Protein AF-A0A1W6JXJ7-F1 (afdb_monomer_lite)

InterPro domains:
  IPR059322 Domain of unknown function DUF8278 [PF26923] (2-154)

Foldseek 3Di:
DADFDKDWDWPDDDLFLVRVVVCCVVLNTKTWIWGDDPNDTPDIDTDHRPPDDPVVVVVVVVDNDDDDDDARPVCPVVVVVVLLQFAPPFWDWDWAQDPVRGDIDIDTPTGGDDPVCSVVVSSDDPVVVVVVVVCVVVVVPPVVVVVVVVVVVVVD

Sequence (156 aa):
MPIEGIFRVSFVPYHSLKELDNAISKQGEDDILIEYKNGKQISFEKKRNIFMDSRSVEKIQDSIFSANLVPSIDLMLLVSILANNVKPFENEIIISRSENKDSFNFEIIKGKATEDDVISGNTLLLKEKASIYYDYKKKAIPKNEIIKGITWKISQ

Organism: NCBI:txid282676

Secondary structure (DSSP, 8-state):
----EEEEE-SS--SSHHHHHHHHHTTSS-EEEEEEETTEEEEEEEE--TTS-HHHHHHHHTS---------GGGHHHHHHHHHTB-TTS-EEEEEE-TTSS-EEEEEEE-BPPHHHHHTTTTS-HHHHHHHHHHHHTT-S-HHHHHHHHHHHH--

pLDDT: mean 78.45, std 10.61, range [44.91, 94.06]

Structure (mmCIF, N/CA/C/O backbone):
data_AF-A0A1W6JXJ7-F1
#
_entry.id   AF-A0A1W6JXJ7-F1
#
loop_
_atom_site.group_PDB
_atom_site.id
_atom_site.type_symbol
_atom_site.label_atom_id
_atom_site.label_alt_id
_atom_site.label_comp_id
_atom_site.label_asym_id
_atom_site.label_entity_id
_atom_site.label_seq_id
_atom_site.pdbx_PDB_ins_code
_atom_site.Cartn_x
_atom_site.Cartn_y
_atom_site.Cartn_z
_atom_site.occupancy
_atom_site.B_iso_or_equiv
_atom_site.auth_seq_id
_atom_site.auth_comp_id
_atom_site.auth_asym_id
_atom_site.auth_atom_id
_atom_site.pdbx_PDB_model_num
ATOM 1 N N . MET A 1 1 ? 7.314 -9.363 2.816 1.00 59.06 1 MET A N 1
ATOM 2 C CA . MET A 1 1 ? 7.584 -9.041 4.233 1.00 59.06 1 MET A CA 1
ATOM 3 C C . MET A 1 1 ? 6.269 -9.049 4.991 1.00 59.06 1 MET A C 1
ATOM 5 O O . MET A 1 1 ? 5.257 -8.744 4.364 1.00 59.06 1 MET A O 1
ATOM 9 N N . PRO A 1 2 ? 6.245 -9.467 6.266 1.00 68.19 2 PRO A N 1
ATOM 10 C CA . PRO A 1 2 ? 5.036 -9.374 7.072 1.00 68.19 2 PRO A CA 1
ATOM 11 C C . PRO A 1 2 ? 4.628 -7.908 7.257 1.00 68.19 2 PRO A C 1
ATOM 13 O O . PRO A 1 2 ? 5.484 -7.030 7.314 1.00 68.19 2 PRO A O 1
ATOM 16 N N . ILE A 1 3 ? 3.323 -7.658 7.326 1.00 70.56 3 ILE A N 1
ATOM 17 C CA . ILE A 1 3 ? 2.767 -6.328 7.578 1.00 70.56 3 ILE A CA 1
ATOM 18 C C . ILE A 1 3 ? 3.092 -5.914 9.023 1.00 70.56 3 ILE A C 1
ATOM 20 O O . ILE A 1 3 ? 2.952 -6.724 9.945 1.00 70.56 3 ILE A O 1
ATOM 24 N N . GLU A 1 4 ? 3.506 -4.659 9.210 1.00 83.38 4 GLU A N 1
ATOM 25 C CA . GLU A 1 4 ? 3.748 -4.051 10.521 1.00 83.38 4 GLU A CA 1
ATOM 26 C C . GLU A 1 4 ? 2.997 -2.724 10.652 1.00 83.38 4 GLU A C 1
ATOM 28 O O . GLU A 1 4 ? 2.848 -1.992 9.673 1.00 83.38 4 GLU A O 1
ATOM 33 N N . GLY A 1 5 ? 2.534 -2.417 11.863 1.00 85.75 5 GLY A N 1
ATOM 34 C CA . GLY A 1 5 ? 1.889 -1.145 12.188 1.00 85.75 5 GLY A CA 1
ATOM 35 C C . GLY A 1 5 ? 0.507 -1.290 12.817 1.00 85.75 5 GLY A C 1
ATOM 36 O O . GLY A 1 5 ? 0.086 -2.385 13.191 1.00 85.75 5 GLY A O 1
ATOM 37 N N . ILE A 1 6 ? -0.184 -0.156 12.941 1.00 87.44 6 ILE A N 1
ATOM 38 C CA . ILE A 1 6 ? -1.523 -0.051 13.526 1.00 87.44 6 ILE A CA 1
ATOM 39 C C . ILE A 1 6 ? -2.545 0.096 12.400 1.00 87.44 6 ILE A C 1
ATOM 41 O O . ILE A 1 6 ? -2.455 1.003 11.572 1.00 87.44 6 ILE A O 1
ATOM 45 N N . PHE A 1 7 ? -3.538 -0.784 12.402 1.00 84.06 7 PHE A N 1
ATOM 46 C CA . PHE A 1 7 ? -4.589 -0.872 11.400 1.00 84.06 7 PHE A CA 1
ATOM 47 C C . PHE A 1 7 ? -5.922 -0.560 12.047 1.00 84.06 7 PHE A C 1
ATOM 49 O O . PHE A 1 7 ? -6.279 -1.156 13.060 1.00 84.06 7 PHE A O 1
ATOM 56 N N . ARG A 1 8 ? -6.674 0.352 11.437 1.00 84.12 8 ARG A N 1
ATOM 57 C CA . ARG A 1 8 ? -8.055 0.609 11.827 1.00 84.12 8 ARG A CA 1
ATOM 58 C C . ARG A 1 8 ? -8.992 -0.212 10.953 1.00 84.12 8 ARG A C 1
ATOM 60 O O . ARG A 1 8 ? -8.870 -0.178 9.730 1.00 84.12 8 ARG A O 1
ATOM 67 N N . VAL A 1 9 ? -9.920 -0.928 11.576 1.00 81.06 9 VAL A N 1
ATOM 68 C CA . VAL A 1 9 ? -10.956 -1.692 10.869 1.00 81.06 9 VAL A CA 1
ATOM 69 C C . VAL A 1 9 ? -12.174 -0.799 10.640 1.00 81.06 9 VAL A C 1
ATOM 71 O O . VAL A 1 9 ? -12.591 -0.091 11.551 1.00 81.06 9 VAL A O 1
ATOM 74 N N . SER A 1 10 ? -12.754 -0.854 9.441 1.00 79.69 10 SER A N 1
ATOM 75 C CA . SER A 1 10 ? -14.071 -0.282 9.143 1.00 79.69 10 SER A CA 1
ATOM 76 C C . SER A 1 10 ? -14.981 -1.355 8.547 1.00 79.69 10 SER A C 1
ATOM 78 O O . SER A 1 10 ? -14.512 -2.233 7.818 1.00 79.69 10 SER A O 1
ATOM 80 N N . PHE A 1 11 ? -16.277 -1.306 8.862 1.00 76.81 11 PHE A N 1
ATOM 81 C CA . PHE A 1 11 ? -17.264 -2.248 8.319 1.00 76.81 11 PHE A CA 1
ATOM 82 C C . PHE A 1 11 ? -18.006 -1.671 7.112 1.00 76.81 11 PHE A C 1
ATOM 84 O O . PHE A 1 11 ? -18.571 -2.422 6.316 1.00 76.81 11 PHE A O 1
ATOM 91 N N . VAL A 1 12 ? -17.966 -0.347 6.952 1.00 78.38 12 VAL A N 1
ATOM 92 C CA . VAL A 1 12 ? -18.544 0.391 5.828 1.00 78.38 12 VAL A CA 1
ATOM 93 C C . VAL A 1 12 ? -17.418 1.068 5.026 1.00 78.38 12 VAL A C 1
ATOM 95 O O . VAL A 1 12 ? -16.387 1.449 5.597 1.00 78.38 12 VAL A O 1
ATOM 98 N N . PRO A 1 13 ? -17.554 1.199 3.692 1.00 76.50 13 PRO A N 1
ATOM 99 C CA . PRO A 1 13 ? -16.656 2.039 2.909 1.00 76.50 13 PRO A CA 1
ATOM 100 C C . PRO A 1 13 ? -16.914 3.527 3.191 1.00 76.50 13 PRO A C 1
ATOM 102 O O . PRO A 1 13 ? -18.053 3.980 3.125 1.00 76.50 13 PRO A O 1
ATOM 105 N N . TYR A 1 14 ? -15.845 4.289 3.423 1.00 78.31 14 TYR A N 1
ATOM 106 C CA . TYR A 1 14 ? -15.884 5.751 3.542 1.00 78.31 14 TYR A CA 1
ATOM 107 C C . TYR A 1 14 ? -15.046 6.404 2.451 1.00 78.31 14 TYR A C 1
ATOM 109 O O . TYR A 1 14 ? -14.029 5.856 2.020 1.00 78.31 14 TYR A O 1
ATOM 117 N N . HIS A 1 15 ? -15.449 7.598 2.029 1.00 74.06 15 HIS A N 1
ATOM 118 C CA . HIS A 1 15 ? -14.756 8.361 0.996 1.00 74.06 15 HIS A CA 1
ATOM 119 C C . HIS A 1 15 ? -13.516 9.084 1.528 1.00 74.06 15 HIS A C 1
ATOM 121 O O . HIS A 1 15 ? -12.604 9.382 0.754 1.00 74.06 15 HIS A O 1
ATOM 127 N N . SER A 1 16 ? -13.453 9.353 2.835 1.00 75.19 16 SER A N 1
ATOM 128 C CA . SER A 1 16 ? -12.277 9.944 3.474 1.00 75.19 16 SER A CA 1
ATOM 129 C C . SER A 1 16 ? -12.082 9.479 4.915 1.00 75.19 16 SER A C 1
ATOM 131 O O . SER A 1 16 ? -13.002 8.982 5.570 1.00 75.19 16 SER A O 1
ATOM 133 N N . LEU A 1 17 ? -10.871 9.683 5.442 1.00 79.06 17 LEU A N 1
ATOM 134 C CA . LEU A 1 17 ? -10.586 9.416 6.851 1.00 79.06 17 LEU A CA 1
ATOM 135 C C . LEU A 1 17 ? -11.392 10.339 7.762 1.00 79.06 17 LEU A C 1
ATOM 137 O O . LEU A 1 17 ? -11.825 9.916 8.830 1.00 79.06 17 LEU A O 1
ATOM 141 N N . LYS A 1 18 ? -11.621 11.589 7.344 1.00 81.56 18 LYS A N 1
ATOM 142 C CA . LYS A 1 18 ? -12.491 12.517 8.068 1.00 81.56 18 LYS A CA 1
ATOM 143 C C . LYS A 1 18 ? -13.927 12.002 8.169 1.00 81.56 18 LYS A C 1
ATOM 145 O O . LYS A 1 18 ? -14.566 12.190 9.202 1.00 81.56 18 LYS A O 1
ATOM 150 N N . GLU A 1 19 ? -14.445 11.378 7.116 1.00 84.00 19 GLU A N 1
ATOM 151 C CA . GLU A 1 19 ? -15.780 10.778 7.132 1.00 84.00 19 GLU A CA 1
ATOM 152 C C . GLU A 1 19 ? -15.852 9.602 8.115 1.00 84.00 19 GLU A C 1
ATOM 154 O O . GLU A 1 19 ? -16.746 9.582 8.961 1.00 84.00 19 GLU A O 1
ATOM 159 N N . LEU A 1 20 ? -14.858 8.707 8.089 1.00 85.25 20 LEU A N 1
ATOM 160 C CA . LEU A 1 20 ? -14.724 7.615 9.057 1.00 85.25 20 LEU A CA 1
ATOM 161 C C . LEU A 1 20 ? -14.617 8.134 10.503 1.00 85.25 20 LEU A C 1
ATOM 163 O O . LEU A 1 20 ? -15.349 7.682 11.380 1.00 85.25 20 LEU A O 1
ATOM 167 N N . ASP A 1 21 ? -13.751 9.120 10.763 1.00 85.69 21 ASP A N 1
ATOM 168 C CA . ASP A 1 21 ? -13.588 9.731 12.091 1.00 85.69 21 ASP A CA 1
ATOM 169 C C . ASP A 1 21 ? -14.913 10.364 12.582 1.00 85.69 21 ASP A C 1
ATOM 171 O O . ASP A 1 21 ? -15.279 10.266 13.759 1.00 85.69 21 ASP A O 1
ATOM 175 N N . ASN A 1 22 ? -15.678 10.985 11.677 1.00 87.81 22 ASN A N 1
ATOM 176 C CA . ASN A 1 22 ? -17.004 11.518 11.985 1.00 87.81 22 ASN A CA 1
ATOM 177 C C . ASN A 1 22 ? -18.019 10.405 12.292 1.00 87.81 22 ASN A C 1
ATOM 179 O O . ASN A 1 22 ? -18.811 10.563 13.218 1.00 87.81 22 ASN A O 1
ATOM 183 N N . ALA A 1 23 ? -18.006 9.295 11.552 1.00 86.31 23 ALA A N 1
ATOM 184 C CA . ALA A 1 23 ? -18.874 8.150 11.820 1.00 86.31 23 ALA A CA 1
ATOM 185 C C . ALA A 1 23 ? -18.572 7.527 13.190 1.00 86.31 23 ALA A C 1
ATOM 187 O O . ALA A 1 23 ? -19.491 7.319 13.980 1.00 86.31 23 ALA A O 1
ATOM 188 N N . ILE A 1 24 ? -17.293 7.344 13.525 1.00 86.50 24 ILE A N 1
ATOM 189 C CA . ILE A 1 24 ? -16.845 6.867 14.842 1.00 86.50 24 ILE A CA 1
ATOM 190 C C . ILE A 1 24 ? -17.337 7.802 15.957 1.00 86.50 24 ILE A C 1
ATOM 192 O O . ILE A 1 24 ? -17.990 7.367 16.905 1.00 86.50 24 ILE A O 1
ATOM 196 N N . SER A 1 25 ? -17.075 9.109 15.838 1.00 87.50 25 SER A N 1
ATOM 197 C CA . SER A 1 25 ? -17.466 10.086 16.871 1.00 87.50 25 SER A CA 1
ATOM 198 C C . SER A 1 25 ? -18.981 10.203 17.061 1.00 87.50 25 SER A C 1
ATOM 200 O O . SER A 1 25 ? -19.442 10.460 18.172 1.00 87.50 25 SER A O 1
ATOM 202 N N . LYS A 1 26 ? -19.762 9.977 15.999 1.00 88.06 26 LYS A N 1
ATOM 203 C CA . LYS A 1 26 ? -21.230 9.955 16.035 1.00 88.06 26 LYS A CA 1
ATOM 204 C C . LYS A 1 26 ? -21.814 8.607 16.450 1.00 88.06 26 LYS A C 1
ATOM 206 O O . LYS A 1 26 ? -23.032 8.469 16.409 1.00 88.06 26 LYS A O 1
ATOM 211 N N . GLN A 1 27 ? -20.985 7.633 16.836 1.00 83.00 27 GLN A N 1
ATOM 212 C CA . GLN A 1 27 ? -21.433 6.274 17.145 1.00 83.00 27 GLN A CA 1
ATOM 213 C C . GLN A 1 27 ? -22.218 5.664 15.969 1.00 83.00 27 GLN A C 1
ATOM 215 O O . GLN A 1 27 ? -23.306 5.121 16.137 1.00 83.00 27 GLN A O 1
ATOM 220 N N . GLY A 1 28 ? -21.693 5.805 14.754 1.00 81.94 28 GLY A N 1
ATOM 221 C CA . GLY A 1 28 ? -22.159 5.111 13.550 1.00 81.94 28 GLY A CA 1
ATOM 222 C C . GLY A 1 28 ? -21.277 3.922 13.153 1.00 81.94 28 GLY A C 1
ATOM 223 O O . GLY A 1 28 ? -21.719 3.084 12.379 1.00 81.94 28 GLY A O 1
ATOM 224 N N . GLU A 1 29 ? -20.063 3.831 13.701 1.00 82.88 29 GLU A N 1
ATOM 225 C CA . GLU A 1 29 ? -19.048 2.807 13.411 1.00 82.88 29 GLU A CA 1
ATOM 226 C C . GLU A 1 29 ? -18.262 2.495 14.700 1.00 82.88 29 GLU A C 1
ATOM 228 O O . GLU A 1 29 ? -18.113 3.373 15.557 1.00 82.88 29 GLU A O 1
ATOM 233 N N . ASP A 1 30 ? -17.761 1.267 14.842 1.00 82.81 30 ASP A N 1
ATOM 234 C CA . ASP A 1 30 ? -16.828 0.891 15.913 1.00 82.81 30 ASP A CA 1
ATOM 235 C C . ASP A 1 30 ? -15.405 1.411 15.615 1.00 82.81 30 ASP A C 1
ATOM 237 O O . ASP A 1 30 ? -14.929 1.327 14.485 1.00 82.81 30 ASP A O 1
ATOM 241 N N . ASP A 1 31 ? -14.681 1.887 16.636 1.00 86.00 31 ASP A N 1
ATOM 242 C CA . ASP A 1 31 ? -13.250 2.217 16.512 1.00 86.00 31 ASP A CA 1
ATOM 243 C C . ASP A 1 31 ? -12.415 1.042 17.020 1.00 86.00 31 ASP A C 1
ATOM 245 O O . ASP A 1 31 ? -12.229 0.847 18.227 1.00 86.00 31 ASP A O 1
ATOM 249 N N . ILE A 1 32 ? -11.970 0.215 16.075 1.00 85.69 32 ILE A N 1
ATOM 250 C CA . ILE A 1 32 ? -11.147 -0.968 16.326 1.00 85.69 32 ILE A CA 1
ATOM 251 C C . ILE A 1 32 ? -9.765 -0.720 15.739 1.00 85.69 32 ILE A C 1
ATOM 253 O O . ILE A 1 32 ? -9.632 -0.522 14.529 1.00 85.69 32 ILE A O 1
ATOM 257 N N . LEU A 1 33 ? -8.743 -0.779 16.589 1.00 87.94 33 LEU A N 1
ATOM 258 C CA . LEU A 1 33 ? -7.340 -0.667 16.209 1.00 87.94 33 LEU A CA 1
ATOM 259 C C . LEU A 1 33 ? -6.628 -1.988 16.494 1.00 87.94 33 LEU A C 1
ATOM 261 O O . LEU A 1 33 ? -6.711 -2.523 17.598 1.00 87.94 33 LEU A O 1
ATOM 265 N N . ILE A 1 34 ? -5.916 -2.505 15.500 1.00 87.19 34 ILE A N 1
ATOM 266 C CA . ILE A 1 34 ? -5.156 -3.750 15.595 1.00 87.19 34 ILE A CA 1
ATOM 267 C C . ILE A 1 34 ? -3.702 -3.453 15.271 1.00 87.19 34 ILE A C 1
ATOM 269 O O . ILE A 1 34 ? -3.402 -2.890 14.220 1.00 87.19 34 ILE A O 1
ATOM 273 N N . GLU A 1 35 ? -2.791 -3.844 16.150 1.00 88.94 35 GLU A N 1
ATOM 274 C CA . GLU A 1 35 ? -1.360 -3.657 15.936 1.00 88.94 35 GLU A CA 1
ATOM 275 C C . GLU A 1 35 ? -0.694 -4.977 15.556 1.00 88.94 35 GLU A C 1
ATOM 277 O O . GLU A 1 35 ? -0.839 -5.988 16.251 1.00 88.94 35 GLU A O 1
ATOM 282 N N . TYR A 1 36 ? 0.077 -4.949 14.471 1.00 87.31 36 TYR A N 1
ATOM 283 C CA . TYR A 1 36 ? 0.878 -6.072 14.002 1.00 87.31 36 TYR A CA 1
ATOM 284 C C . TYR A 1 36 ? 2.367 -5.768 14.108 1.00 87.31 36 TYR A C 1
ATOM 286 O O . TYR A 1 36 ? 2.834 -4.704 13.701 1.00 87.31 36 TYR A O 1
ATOM 294 N N . LYS A 1 37 ? 3.125 -6.755 14.590 1.00 86.12 37 LYS A N 1
ATOM 295 C CA . LYS A 1 37 ? 4.590 -6.745 14.603 1.00 86.12 37 LYS A CA 1
ATOM 296 C C . LYS A 1 37 ? 5.112 -8.108 14.179 1.00 86.12 37 LYS A C 1
ATOM 298 O O . LYS A 1 37 ? 4.664 -9.129 14.703 1.00 86.12 37 LYS A O 1
ATOM 303 N N . ASN A 1 38 ? 6.035 -8.148 13.219 1.00 82.25 38 ASN A N 1
ATOM 304 C CA . ASN A 1 38 ? 6.497 -9.381 12.578 1.00 82.25 38 ASN A CA 1
ATOM 305 C C . ASN A 1 38 ? 5.338 -10.282 12.094 1.00 82.25 38 ASN A C 1
ATOM 307 O O . ASN A 1 38 ? 5.412 -11.509 12.182 1.00 82.25 38 ASN A O 1
ATOM 311 N N . GLY A 1 39 ? 4.234 -9.678 11.636 1.00 76.81 39 GLY A N 1
ATOM 312 C CA . GLY A 1 39 ? 3.056 -10.396 11.138 1.00 76.81 39 GLY A CA 1
ATOM 313 C C . GLY A 1 39 ? 2.213 -11.081 12.216 1.00 76.81 39 GLY A C 1
ATOM 314 O O . GLY A 1 39 ? 1.306 -11.837 11.883 1.00 76.81 39 GLY A O 1
ATOM 315 N N . LYS A 1 40 ? 2.491 -10.829 13.500 1.00 82.44 40 LYS A N 1
ATOM 316 C CA . LYS A 1 40 ? 1.674 -11.292 14.626 1.00 82.44 40 LYS A CA 1
ATOM 317 C C . LYS A 1 40 ? 0.913 -10.121 15.227 1.00 82.44 40 LYS A C 1
ATOM 319 O O . LYS A 1 40 ? 1.484 -9.046 15.396 1.00 82.44 40 LYS A O 1
ATOM 324 N N . GLN A 1 41 ? -0.351 -10.350 15.571 1.00 85.12 41 GLN A N 1
ATOM 325 C CA . GLN A 1 41 ? -1.145 -9.391 16.333 1.00 85.12 41 GLN A CA 1
ATOM 326 C C . GLN A 1 41 ? -0.544 -9.252 17.734 1.00 85.12 41 GLN A C 1
ATOM 328 O O . GLN A 1 41 ? -0.399 -10.249 18.443 1.00 85.12 41 GLN A O 1
ATOM 333 N N . ILE A 1 42 ? -0.182 -8.028 18.117 1.00 88.25 42 ILE A N 1
ATOM 334 C CA . ILE A 1 42 ? 0.369 -7.717 19.443 1.00 88.25 42 ILE A CA 1
ATOM 335 C C . ILE A 1 42 ? -0.601 -6.917 20.312 1.00 88.25 42 ILE A C 1
ATOM 337 O O . ILE A 1 42 ? -0.542 -7.039 21.534 1.00 88.25 42 ILE A O 1
ATOM 341 N N . SER A 1 43 ? -1.521 -6.156 19.711 1.00 87.38 43 SER A N 1
ATOM 342 C CA . SER A 1 43 ? -2.578 -5.451 20.440 1.00 87.38 43 SER A CA 1
ATOM 343 C C . SER A 1 43 ? -3.882 -5.381 19.637 1.00 87.38 43 SER A C 1
ATOM 345 O O . SER A 1 43 ? -3.884 -5.471 18.407 1.00 87.38 43 SER A O 1
ATOM 347 N N . PHE A 1 44 ? -5.001 -5.290 20.361 1.00 86.06 44 PHE A N 1
ATOM 348 C CA . PHE A 1 44 ? -6.355 -5.159 19.822 1.00 86.06 44 PHE A CA 1
ATOM 349 C C . PHE A 1 44 ? -7.143 -4.211 20.738 1.00 86.06 44 PHE A C 1
ATOM 351 O O . PHE A 1 44 ? -7.587 -4.603 21.820 1.00 86.06 44 PHE A O 1
ATOM 358 N N . GLU A 1 45 ? -7.269 -2.946 20.342 1.00 85.12 45 GLU A N 1
ATOM 359 C CA . GLU A 1 45 ? -8.051 -1.932 21.054 1.00 85.12 45 GLU A CA 1
ATOM 360 C C . GLU A 1 45 ? -9.441 -1.827 20.421 1.00 85.12 45 GLU A C 1
ATOM 362 O O . GLU A 1 45 ? -9.574 -1.678 19.208 1.00 85.12 45 GLU A O 1
ATOM 367 N N . LYS A 1 46 ? -10.488 -1.891 21.248 1.00 81.81 46 LYS A N 1
ATOM 368 C CA . LYS A 1 46 ? -11.883 -1.840 20.799 1.00 81.81 46 LYS A CA 1
ATOM 369 C C . LYS A 1 46 ? -12.663 -0.793 21.583 1.00 81.81 46 LYS A C 1
ATOM 371 O O . LYS A 1 46 ? -12.970 -0.997 22.759 1.00 81.81 46 LYS A O 1
ATOM 376 N N . LYS A 1 47 ? -13.061 0.288 20.913 1.00 81.62 47 LYS A N 1
ATOM 377 C CA . LYS A 1 47 ? -14.022 1.276 21.421 1.00 81.62 47 LYS A CA 1
ATOM 378 C C . LYS A 1 47 ? -15.359 1.064 20.722 1.00 81.62 47 LYS A C 1
ATOM 380 O O . LYS A 1 47 ? -15.528 1.386 19.550 1.00 81.62 47 LYS A O 1
ATOM 385 N N . ARG A 1 48 ? -16.287 0.452 21.461 1.00 66.44 48 ARG A N 1
ATOM 386 C CA . ARG A 1 48 ? -17.574 -0.011 20.937 1.00 66.44 48 ARG A CA 1
ATOM 387 C C . ARG A 1 48 ? -18.604 1.092 20.843 1.00 66.44 48 ARG A C 1
ATOM 389 O O . ARG A 1 48 ? -18.793 1.858 21.788 1.00 66.44 48 ARG A O 1
ATOM 396 N N . ASN A 1 49 ? -19.376 1.014 19.779 1.00 65.44 49 ASN A N 1
ATOM 397 C CA . ASN A 1 49 ? -20.720 1.518 19.713 1.00 65.44 49 ASN A CA 1
ATOM 398 C C . ASN A 1 49 ? -21.694 0.518 20.365 1.00 65.44 49 ASN A C 1
ATOM 400 O O . ASN A 1 49 ? -21.606 -0.693 20.168 1.00 65.44 49 ASN A O 1
ATOM 404 N N . ILE A 1 50 ? -22.650 1.020 21.143 1.00 62.00 50 ILE A N 1
ATOM 405 C CA . ILE A 1 50 ? -23.705 0.211 21.771 1.00 62.00 50 ILE A CA 1
ATOM 406 C C . ILE A 1 50 ? -24.707 -0.375 20.760 1.00 62.00 50 ILE A C 1
ATOM 408 O O . ILE A 1 50 ? -25.459 -1.279 21.116 1.00 62.00 50 ILE A O 1
ATOM 412 N N . PHE A 1 51 ? -24.714 0.114 19.516 1.00 62.06 51 PHE A N 1
ATOM 413 C CA . PHE A 1 51 ? -25.685 -0.271 18.488 1.00 62.06 51 PHE A CA 1
ATOM 414 C C . PHE A 1 51 ? -25.187 -1.330 17.480 1.00 62.06 51 PHE A C 1
ATOM 416 O O . PHE A 1 51 ? -25.963 -1.738 16.617 1.00 62.06 51 PHE A O 1
ATOM 423 N N . MET A 1 52 ? -23.938 -1.810 17.575 1.00 62.38 52 MET A N 1
ATOM 424 C CA . MET A 1 52 ? -23.383 -2.849 16.685 1.00 62.38 52 MET A CA 1
ATOM 425 C C . MET A 1 52 ? -23.415 -4.260 17.308 1.00 62.38 52 MET A C 1
ATOM 427 O O . MET A 1 52 ? -23.121 -4.437 18.490 1.00 62.38 52 MET A O 1
ATOM 431 N N . ASP A 1 53 ? -23.739 -5.286 16.504 1.00 65.31 53 ASP A N 1
ATOM 432 C CA . ASP A 1 53 ? -23.757 -6.701 16.931 1.00 65.31 53 ASP A CA 1
ATOM 433 C C . ASP A 1 53 ? -22.346 -7.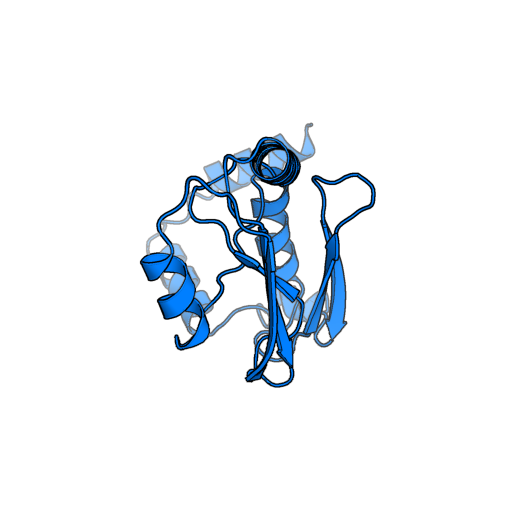177 17.329 1.00 65.31 53 ASP A C 1
ATOM 435 O O . ASP A 1 53 ? -21.408 -7.171 16.526 1.00 65.31 53 ASP A O 1
ATOM 439 N N . SER A 1 54 ? -22.195 -7.629 18.578 1.00 65.38 54 SER A N 1
ATOM 440 C CA . SER A 1 54 ? -20.905 -8.009 19.165 1.00 65.38 54 SER A CA 1
ATOM 441 C C . SER A 1 54 ? -20.252 -9.214 18.487 1.00 65.38 54 SER A C 1
ATOM 443 O O . SER A 1 54 ? -19.021 -9.311 18.469 1.00 65.38 54 SER A O 1
ATOM 445 N N . ARG A 1 55 ? -21.060 -10.101 17.893 1.00 66.81 55 ARG A N 1
ATOM 446 C CA . ARG A 1 55 ? -20.610 -11.382 17.325 1.00 66.81 55 ARG A CA 1
ATOM 447 C C . ARG A 1 55 ? -19.718 -11.211 16.099 1.00 66.81 55 ARG A C 1
ATOM 449 O O . ARG A 1 55 ? -18.891 -12.076 15.819 1.00 66.81 55 ARG A O 1
ATOM 456 N N . SER A 1 56 ? -19.879 -10.111 15.365 1.00 62.59 56 SER A N 1
ATOM 457 C CA . SER A 1 56 ? -19.077 -9.822 14.171 1.00 62.59 56 SER A CA 1
ATOM 458 C C . SER A 1 56 ? -17.650 -9.416 14.530 1.00 62.59 56 SER A C 1
ATOM 460 O O . SER A 1 56 ? -16.708 -9.806 13.848 1.00 62.59 56 SER A O 1
ATOM 462 N N . VAL A 1 57 ? -17.474 -8.682 15.630 1.00 63.94 57 VAL A N 1
ATOM 463 C CA . VAL A 1 57 ? -16.161 -8.170 16.036 1.00 63.94 57 VAL A CA 1
ATOM 464 C C . VAL A 1 57 ? -15.324 -9.220 16.761 1.00 63.94 57 VAL A C 1
ATOM 466 O O . VAL A 1 57 ? -14.115 -9.273 16.571 1.00 63.94 57 VAL A O 1
ATOM 469 N N . GLU A 1 58 ? -15.951 -10.070 17.574 1.00 68.56 58 GLU A N 1
ATOM 470 C CA . GLU A 1 58 ? -15.247 -11.157 18.275 1.00 68.56 58 GLU A CA 1
ATOM 471 C C . GLU A 1 58 ? -14.600 -12.135 17.289 1.00 68.56 58 GLU A C 1
ATOM 473 O O . GLU A 1 58 ? -13.468 -12.558 17.489 1.00 68.56 58 GLU A O 1
ATOM 478 N N . LYS A 1 59 ? -15.252 -12.394 16.149 1.00 68.62 59 LYS A N 1
ATOM 479 C CA . LYS A 1 59 ? -14.669 -13.216 15.082 1.00 68.62 59 LYS A CA 1
ATOM 480 C C . LYS A 1 59 ? -13.427 -12.594 14.443 1.00 68.62 59 LYS A C 1
ATOM 482 O O . LYS A 1 59 ? -12.563 -13.342 13.997 1.00 68.62 59 LYS A O 1
ATOM 487 N N . ILE A 1 60 ? -13.316 -11.263 14.389 1.00 70.81 60 ILE A N 1
ATOM 488 C CA . ILE A 1 60 ? -12.148 -10.588 13.794 1.00 70.81 60 ILE A CA 1
ATOM 489 C C . ILE A 1 60 ? -10.890 -10.853 14.623 1.00 70.81 60 ILE A C 1
ATOM 491 O O . ILE A 1 60 ? -9.831 -11.075 14.044 1.00 70.81 60 ILE A O 1
ATOM 495 N N . GLN A 1 61 ? -11.009 -10.882 15.952 1.00 69.38 61 GLN A N 1
ATOM 496 C CA . GLN A 1 61 ? -9.874 -11.077 16.857 1.00 69.38 61 GLN A CA 1
ATOM 497 C C . GLN A 1 61 ? -9.145 -12.414 16.628 1.00 69.38 61 GLN A C 1
ATOM 499 O O . GLN A 1 61 ? -7.924 -12.467 16.759 1.00 69.38 61 GLN A O 1
ATOM 504 N N . ASP A 1 62 ? -9.879 -13.462 16.247 1.00 69.06 62 ASP A N 1
ATOM 505 C CA . ASP A 1 62 ? -9.342 -14.814 16.034 1.00 69.06 62 ASP A CA 1
ATOM 506 C C . ASP A 1 62 ? -9.027 -15.120 14.554 1.00 69.06 62 ASP A C 1
ATOM 508 O O . ASP A 1 62 ? -8.620 -16.231 14.204 1.00 69.06 62 ASP A O 1
ATOM 512 N N . SER A 1 63 ? -9.236 -14.152 13.657 1.00 66.81 63 SER A N 1
ATOM 513 C CA . SER A 1 63 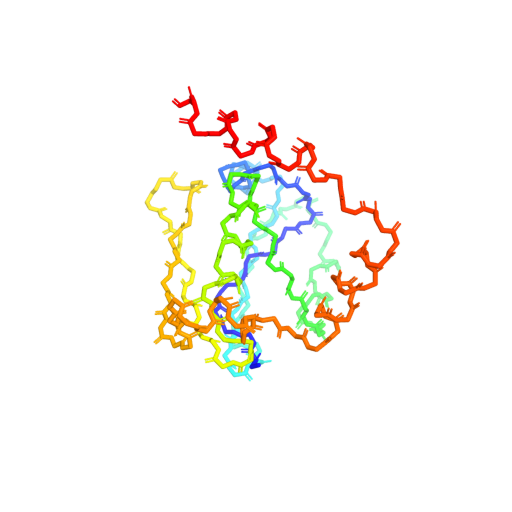? -9.095 -14.334 12.209 1.00 66.81 63 SER A CA 1
ATOM 514 C C . SER A 1 63 ? -7.668 -14.094 11.709 1.00 66.81 63 SER A C 1
ATOM 516 O O . SER A 1 63 ? -6.932 -13.254 12.224 1.00 66.81 63 SER A O 1
ATOM 518 N N . ILE A 1 64 ? -7.296 -14.763 10.611 1.00 65.12 64 ILE A N 1
ATOM 519 C CA . ILE A 1 64 ? -6.115 -14.375 9.827 1.00 65.12 64 ILE A CA 1
ATOM 520 C C . ILE A 1 64 ? -6.438 -13.054 9.129 1.00 65.12 64 ILE A C 1
ATOM 522 O O . ILE A 1 64 ? -7.266 -13.003 8.221 1.00 65.12 64 ILE A O 1
ATOM 526 N N . PHE A 1 65 ? -5.787 -11.982 9.564 1.00 62.09 65 PHE A N 1
ATOM 527 C CA . PHE A 1 65 ? -6.002 -10.650 9.021 1.00 62.09 65 PHE A CA 1
ATOM 528 C C . PHE A 1 65 ? -5.154 -10.425 7.769 1.00 62.09 65 PHE A C 1
ATOM 530 O O . PHE A 1 65 ? -3.925 -10.505 7.801 1.00 62.09 65 PHE A O 1
ATOM 537 N N . SER A 1 66 ? -5.819 -10.111 6.661 1.00 57.62 66 SER A N 1
ATOM 538 C CA . SER A 1 66 ? -5.188 -9.597 5.450 1.00 57.62 66 SER A CA 1
ATOM 539 C C . SER A 1 66 ? -5.708 -8.188 5.192 1.00 57.62 66 SER A C 1
ATOM 541 O O . SER A 1 66 ? -6.886 -8.018 4.880 1.00 57.62 66 SER A O 1
ATOM 543 N N . ALA A 1 67 ? -4.841 -7.186 5.306 1.00 58.84 67 ALA A N 1
ATOM 544 C CA . ALA A 1 67 ? -5.165 -5.822 4.914 1.00 58.84 67 ALA A CA 1
ATOM 545 C C . ALA A 1 67 ? -4.671 -5.554 3.495 1.00 58.84 67 ALA A C 1
ATOM 547 O O . ALA A 1 67 ? -3.506 -5.793 3.176 1.00 58.84 67 ALA A O 1
ATOM 548 N N . ASN A 1 68 ? -5.551 -4.999 2.668 1.00 57.00 68 ASN A N 1
ATOM 549 C CA . ASN A 1 68 ? -5.144 -4.316 1.451 1.00 57.00 68 ASN A CA 1
ATOM 550 C C . ASN A 1 68 ? -5.068 -2.824 1.762 1.00 57.00 68 ASN A C 1
ATOM 552 O O . ASN A 1 68 ? -6.006 -2.261 2.327 1.00 57.00 68 ASN A O 1
ATOM 556 N N . LEU A 1 69 ? -3.966 -2.177 1.383 1.00 64.75 69 LEU A N 1
ATOM 557 C CA . LEU A 1 69 ? -3.899 -0.722 1.397 1.00 64.75 69 LEU A CA 1
ATOM 558 C C . LEU A 1 69 ? -4.858 -0.197 0.323 1.00 64.75 69 LEU A C 1
ATOM 560 O O . LEU A 1 69 ? -4.583 -0.329 -0.868 1.00 64.75 69 LEU A O 1
ATOM 564 N N . VAL A 1 70 ? -5.977 0.388 0.746 1.00 64.94 70 VAL A N 1
ATOM 565 C CA . VAL A 1 70 ? -6.905 1.091 -0.144 1.00 64.94 70 VAL A CA 1
ATOM 566 C C . VAL A 1 70 ? -6.680 2.592 0.049 1.00 64.94 70 VAL A C 1
ATOM 568 O O . VAL A 1 70 ? -7.118 3.140 1.062 1.00 64.94 70 VAL A O 1
ATOM 571 N N . PRO A 1 71 ? -5.943 3.262 -0.854 1.00 64.31 71 PRO A N 1
ATOM 572 C CA . PRO A 1 71 ? -5.729 4.701 -0.756 1.00 64.31 71 PRO A CA 1
ATOM 573 C C . PRO A 1 71 ? -7.046 5.461 -0.975 1.00 64.31 71 PRO A C 1
ATOM 575 O O . PRO A 1 71 ? -7.940 4.980 -1.673 1.00 64.31 71 PRO A O 1
ATOM 578 N N . SER A 1 72 ? -7.149 6.679 -0.433 1.00 66.62 72 SER A N 1
ATOM 579 C CA . SER A 1 72 ? -8.192 7.619 -0.861 1.00 66.62 72 SER A CA 1
ATOM 580 C C . SER A 1 72 ? -8.051 7.927 -2.359 1.00 66.62 72 SER A C 1
ATOM 582 O O . SER A 1 72 ? -6.993 7.700 -2.954 1.00 66.62 72 SER A O 1
ATOM 584 N N . ILE A 1 73 ? -9.106 8.467 -2.978 1.00 67.56 73 ILE A N 1
ATOM 585 C CA . ILE A 1 73 ? -9.107 8.835 -4.408 1.00 67.56 73 ILE A CA 1
ATOM 586 C C . ILE A 1 73 ? -7.896 9.716 -4.754 1.00 67.56 73 ILE A C 1
ATOM 588 O O . ILE A 1 73 ? -7.207 9.456 -5.742 1.00 67.56 73 ILE A O 1
ATOM 592 N N . ASP A 1 74 ? -7.575 10.681 -3.892 1.00 67.69 74 ASP A N 1
ATOM 593 C CA . ASP A 1 74 ? -6.449 11.606 -4.072 1.00 67.69 74 ASP A CA 1
ATOM 594 C C . ASP A 1 74 ? -5.080 10.906 -4.061 1.00 67.69 74 ASP A C 1
ATOM 596 O O . ASP A 1 74 ? -4.105 11.396 -4.631 1.00 67.69 74 ASP A O 1
ATOM 600 N N . LEU A 1 75 ? -4.998 9.726 -3.446 1.00 69.56 75 LEU A N 1
ATOM 601 C CA . LEU A 1 75 ? -3.772 8.944 -3.292 1.00 69.56 75 LEU A CA 1
ATOM 602 C C . LEU A 1 75 ? -3.685 7.760 -4.255 1.00 69.56 75 LEU A C 1
ATOM 604 O O . LEU A 1 75 ? -2.660 7.076 -4.305 1.00 69.56 75 LEU A O 1
ATOM 608 N N . MET A 1 76 ? -4.721 7.531 -5.063 1.00 72.44 76 MET A N 1
ATOM 609 C CA . MET A 1 76 ? -4.796 6.386 -5.968 1.00 72.44 76 MET A CA 1
ATOM 610 C C . MET A 1 76 ? -3.657 6.393 -7.004 1.00 72.44 76 MET A C 1
ATOM 612 O O . MET A 1 76 ? -3.076 5.352 -7.314 1.00 72.44 76 MET A O 1
ATOM 616 N N . LEU A 1 77 ? -3.271 7.579 -7.493 1.00 73.88 77 LEU A N 1
ATOM 617 C CA . LEU A 1 77 ? -2.131 7.733 -8.404 1.00 73.88 77 LEU A CA 1
ATOM 618 C C . LEU A 1 77 ? -0.780 7.627 -7.693 1.00 73.88 77 LEU A C 1
ATOM 620 O O . LEU A 1 77 ? 0.193 7.182 -8.300 1.00 73.88 77 LEU A O 1
ATOM 624 N N . LEU A 1 78 ? -0.710 8.005 -6.416 1.00 78.88 78 LEU A N 1
ATOM 625 C CA . LEU A 1 78 ? 0.547 8.039 -5.677 1.00 78.88 78 LEU A CA 1
ATOM 626 C C . LEU A 1 78 ? 1.117 6.635 -5.462 1.00 78.88 78 LEU A C 1
ATOM 628 O O . LEU A 1 78 ? 2.317 6.440 -5.623 1.00 78.88 78 LEU A O 1
ATOM 632 N N . VAL A 1 79 ? 0.261 5.642 -5.203 1.00 78.56 79 VAL A N 1
ATOM 633 C CA . VAL A 1 79 ? 0.681 4.232 -5.106 1.00 78.56 79 VAL A CA 1
ATOM 634 C C . VAL A 1 79 ? 1.319 3.759 -6.414 1.00 78.56 79 VAL A C 1
ATOM 636 O O . VAL A 1 79 ? 2.357 3.101 -6.394 1.00 78.56 79 VAL A O 1
ATOM 639 N N . SER A 1 80 ? 0.749 4.153 -7.556 1.00 81.12 80 SER A N 1
ATOM 640 C CA . SER A 1 80 ? 1.303 3.817 -8.874 1.00 81.12 80 SER A CA 1
ATOM 641 C C . SER A 1 80 ? 2.645 4.512 -9.122 1.00 81.12 80 SER A C 1
ATOM 643 O O . SER A 1 80 ? 3.567 3.901 -9.658 1.00 81.12 80 SER A O 1
ATOM 645 N N . ILE A 1 81 ? 2.783 5.777 -8.714 1.00 84.62 81 ILE A N 1
ATOM 646 C CA . ILE A 1 81 ? 4.052 6.514 -8.805 1.00 84.62 81 ILE A CA 1
ATOM 647 C C . ILE A 1 81 ? 5.115 5.829 -7.943 1.00 84.62 81 ILE A C 1
ATOM 649 O O . ILE A 1 81 ? 6.203 5.545 -8.437 1.00 84.62 81 ILE A O 1
ATOM 653 N N . LEU A 1 82 ? 4.801 5.509 -6.687 1.00 87.06 82 LEU A N 1
ATOM 654 C CA . LEU A 1 82 ? 5.724 4.835 -5.776 1.00 87.06 82 LEU A CA 1
ATOM 655 C C . LEU A 1 82 ? 6.167 3.479 -6.319 1.00 87.06 82 LEU A C 1
ATOM 657 O O . LEU A 1 82 ? 7.364 3.215 -6.340 1.00 87.06 82 LEU A O 1
ATOM 661 N N . ALA A 1 83 ? 5.233 2.665 -6.821 1.00 84.81 83 ALA A N 1
ATOM 662 C CA . ALA A 1 83 ? 5.537 1.358 -7.401 1.00 84.81 83 ALA A CA 1
ATOM 663 C C . ALA A 1 83 ? 6.554 1.447 -8.552 1.00 84.81 83 ALA A C 1
ATOM 665 O O . ALA A 1 83 ? 7.443 0.610 -8.652 1.00 84.81 83 ALA A O 1
ATOM 666 N N . ASN A 1 84 ? 6.487 2.499 -9.375 1.00 86.31 84 ASN A N 1
ATOM 667 C CA . ASN A 1 84 ? 7.446 2.721 -10.461 1.00 86.31 84 ASN A CA 1
ATOM 668 C C . ASN A 1 84 ? 8.811 3.245 -9.995 1.00 86.31 84 ASN A C 1
ATOM 670 O O . ASN A 1 84 ? 9.739 3.268 -10.794 1.00 86.31 84 ASN A O 1
ATOM 674 N N . ASN A 1 85 ? 8.944 3.680 -8.741 1.00 89.12 85 ASN A N 1
ATOM 675 C CA . ASN A 1 85 ? 10.163 4.280 -8.191 1.00 89.12 85 ASN A CA 1
ATOM 676 C C . ASN A 1 85 ? 10.847 3.392 -7.140 1.00 89.12 85 ASN A C 1
ATOM 678 O O . ASN A 1 85 ? 11.762 3.844 -6.444 1.00 89.12 85 ASN A O 1
ATOM 682 N N . VAL A 1 86 ? 10.425 2.132 -7.014 1.00 92.81 86 VAL A N 1
ATOM 683 C CA . VAL A 1 86 ? 11.007 1.170 -6.077 1.00 92.81 86 VAL A CA 1
ATOM 684 C C . VAL A 1 86 ? 11.293 -0.174 -6.740 1.00 92.81 86 VAL A C 1
ATOM 686 O O . VAL A 1 86 ? 10.654 -0.555 -7.718 1.00 92.81 86 VAL A O 1
ATOM 689 N N . LYS A 1 87 ? 12.266 -0.907 -6.200 1.00 91.62 87 LYS A N 1
ATOM 690 C CA . LYS A 1 87 ? 12.599 -2.272 -6.616 1.00 91.62 87 LYS A CA 1
ATOM 691 C C . LYS A 1 87 ? 11.597 -3.265 -6.021 1.00 91.62 87 LYS A C 1
ATOM 693 O O . LYS A 1 87 ? 11.418 -3.259 -4.799 1.00 91.62 87 LYS A O 1
ATOM 698 N N . PRO A 1 88 ? 10.971 -4.137 -6.831 1.00 86.88 88 PRO A N 1
ATOM 699 C CA . PRO A 1 88 ? 10.013 -5.114 -6.337 1.00 86.88 88 PRO A CA 1
ATOM 700 C C . PRO A 1 88 ? 10.620 -6.016 -5.266 1.00 86.88 88 PRO A C 1
ATOM 702 O O . PRO A 1 88 ? 11.727 -6.517 -5.429 1.00 86.88 88 PRO A O 1
ATOM 705 N N . PHE A 1 89 ? 9.870 -6.251 -4.189 1.00 86.88 89 PHE A N 1
ATOM 706 C CA . PHE A 1 89 ? 10.235 -7.139 -3.073 1.00 86.88 89 PHE A CA 1
ATOM 707 C C . PHE A 1 89 ? 11.472 -6.731 -2.256 1.00 86.88 89 PHE A C 1
ATOM 709 O O . PHE A 1 89 ? 11.767 -7.375 -1.250 1.00 86.88 89 PHE A O 1
ATOM 716 N N . GLU A 1 90 ? 12.158 -5.657 -2.637 1.00 89.06 90 GLU A N 1
ATOM 717 C CA . GLU A 1 90 ? 13.332 -5.110 -1.947 1.00 89.06 90 GLU A CA 1
ATOM 718 C C . GLU A 1 90 ? 13.044 -3.746 -1.305 1.00 89.06 90 GLU A C 1
ATOM 720 O O . GLU A 1 90 ? 13.943 -3.098 -0.763 1.00 89.06 90 GLU A O 1
ATOM 725 N N . ASN A 1 91 ? 11.790 -3.300 -1.378 1.00 88.44 91 ASN A N 1
ATOM 726 C CA . ASN A 1 91 ? 11.364 -1.985 -0.941 1.00 88.44 91 ASN A CA 1
ATOM 727 C C . ASN A 1 91 ? 10.725 -1.993 0.451 1.00 88.44 91 ASN A C 1
ATOM 729 O O . ASN A 1 91 ? 9.947 -2.880 0.796 1.00 88.44 91 ASN A O 1
ATOM 733 N N . GLU A 1 92 ? 11.007 -0.941 1.214 1.00 89.38 92 GLU A N 1
ATOM 734 C CA . GLU A 1 92 ? 10.363 -0.648 2.497 1.00 89.38 92 GLU A CA 1
ATOM 735 C C . GLU A 1 92 ? 9.865 0.796 2.450 1.00 89.38 92 GLU A C 1
ATOM 737 O O . GLU A 1 92 ? 10.623 1.709 2.108 1.00 89.38 92 GLU A O 1
ATOM 742 N N . ILE A 1 93 ? 8.576 0.991 2.735 1.00 87.56 93 ILE A N 1
ATOM 743 C CA . ILE A 1 93 ? 7.900 2.287 2.642 1.00 87.56 93 ILE A CA 1
ATOM 744 C C . ILE A 1 93 ? 7.201 2.559 3.970 1.00 87.56 93 ILE A C 1
ATOM 746 O O . ILE A 1 93 ? 6.386 1.750 4.413 1.00 87.56 93 ILE A O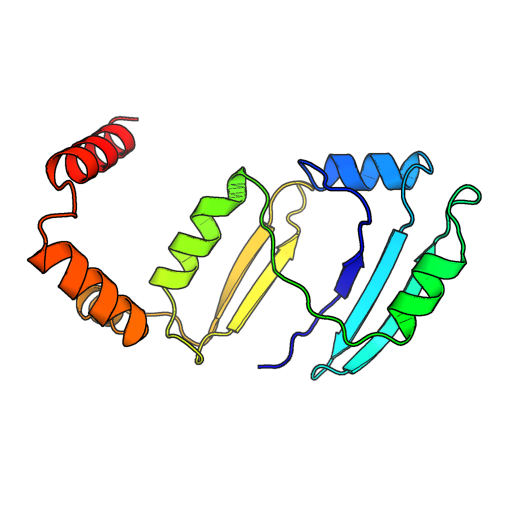 1
ATOM 750 N N . ILE A 1 94 ? 7.491 3.707 4.575 1.00 88.25 94 ILE A N 1
ATOM 751 C CA . ILE A 1 94 ? 6.731 4.222 5.712 1.00 88.25 94 ILE A CA 1
ATOM 752 C C . ILE A 1 94 ? 5.584 5.065 5.173 1.00 88.25 94 ILE A C 1
ATOM 754 O O . ILE A 1 94 ? 5.783 5.969 4.361 1.00 88.25 94 ILE A O 1
ATOM 758 N N . ILE A 1 95 ? 4.378 4.759 5.645 1.00 85.50 95 ILE A N 1
ATOM 759 C CA . ILE A 1 95 ? 3.166 5.515 5.350 1.00 85.50 95 ILE A CA 1
ATOM 760 C C . ILE A 1 95 ? 2.714 6.155 6.655 1.00 85.50 95 ILE A C 1
ATOM 762 O O . ILE A 1 95 ? 2.368 5.454 7.605 1.00 85.50 95 ILE A O 1
ATOM 766 N N . SER A 1 96 ? 2.721 7.481 6.711 1.00 84.44 96 SER A N 1
ATOM 767 C CA . SER A 1 96 ? 2.281 8.235 7.884 1.00 84.44 96 SER A CA 1
ATOM 768 C C . SER A 1 96 ? 1.103 9.135 7.536 1.00 84.44 96 SER A C 1
ATOM 770 O O . SER A 1 96 ? 1.007 9.679 6.437 1.00 84.44 96 SER A O 1
ATOM 772 N N . ARG A 1 97 ? 0.160 9.277 8.470 1.00 78.00 97 ARG A N 1
ATOM 773 C CA . ARG A 1 97 ? -0.952 10.217 8.315 1.00 78.00 97 ARG A CA 1
ATOM 774 C C . ARG A 1 97 ? -0.398 11.637 8.428 1.00 78.00 97 ARG A C 1
ATOM 776 O O . ARG A 1 97 ? 0.300 11.945 9.390 1.00 78.00 97 ARG A O 1
ATOM 783 N N . SER A 1 98 ? -0.709 12.488 7.456 1.00 73.88 98 SER A N 1
ATOM 784 C CA . SER A 1 98 ? -0.369 13.909 7.516 1.00 73.88 98 SER A CA 1
ATOM 785 C C . SER A 1 98 ? -1.247 14.630 8.544 1.00 73.88 98 SER A C 1
ATOM 787 O O . SER A 1 98 ? -2.365 14.193 8.840 1.00 73.88 98 SER A O 1
ATOM 789 N N . GLU A 1 99 ? -0.778 15.768 9.059 1.00 70.44 99 GLU A N 1
ATOM 790 C CA . GLU A 1 99 ? -1.511 16.597 10.029 1.00 70.44 99 GLU A CA 1
ATOM 791 C C . GLU A 1 99 ? -2.900 17.024 9.511 1.00 70.44 99 GLU A C 1
ATOM 793 O O . GLU A 1 99 ? -3.842 17.203 10.284 1.00 70.44 99 GLU A O 1
ATOM 798 N N . ASN A 1 100 ? -3.072 17.072 8.186 1.00 63.75 100 ASN A N 1
ATOM 799 C CA . ASN A 1 100 ? -4.268 17.564 7.500 1.00 63.75 100 ASN A CA 1
ATOM 800 C C . ASN A 1 100 ? -5.425 16.538 7.437 1.00 63.75 100 ASN A C 1
ATOM 802 O O . ASN A 1 100 ? -6.400 16.753 6.722 1.00 63.75 100 ASN A O 1
ATOM 806 N N . LYS A 1 101 ? -5.337 15.428 8.183 1.00 61.34 101 LYS A N 1
ATOM 807 C CA . LYS A 1 101 ? -6.331 14.344 8.360 1.00 61.34 101 LYS A CA 1
ATOM 808 C C . LYS A 1 101 ? -6.782 13.552 7.127 1.00 61.34 101 LYS A C 1
ATOM 810 O O . LYS A 1 101 ? -7.195 12.417 7.355 1.00 61.34 101 LYS A O 1
ATOM 815 N N . ASP A 1 102 ? -6.651 14.065 5.905 1.00 67.88 102 ASP A N 1
ATOM 816 C CA . ASP A 1 102 ? -7.066 13.395 4.655 1.00 67.88 102 ASP A CA 1
ATOM 817 C C . ASP A 1 102 ? -5.907 13.117 3.672 1.00 67.88 102 ASP A C 1
ATOM 819 O O . ASP A 1 102 ? -6.122 12.563 2.596 1.00 67.88 102 ASP A O 1
ATOM 823 N N . SER A 1 103 ? -4.665 13.437 4.043 1.00 72.31 103 SER A N 1
ATOM 824 C CA . SER A 1 103 ? -3.474 13.105 3.255 1.00 72.31 103 SER A CA 1
ATOM 825 C C . SER A 1 103 ? -2.526 12.176 4.010 1.00 72.31 103 SER A C 1
ATOM 827 O O . SER A 1 103 ? -2.525 12.098 5.242 1.00 72.31 103 SER A O 1
ATOM 829 N N . PHE A 1 104 ? -1.710 11.455 3.249 1.00 78.00 104 PHE A N 1
ATOM 830 C CA . PHE A 1 104 ? -0.678 10.566 3.763 1.00 78.00 104 PHE A CA 1
ATOM 831 C C . PHE A 1 104 ? 0.674 10.972 3.184 1.00 78.00 104 PHE A C 1
ATOM 833 O O . PHE A 1 104 ? 0.768 11.356 2.017 1.00 78.00 104 PHE A O 1
ATOM 840 N N . ASN A 1 105 ? 1.711 10.860 4.002 1.00 83.38 105 ASN A N 1
ATOM 841 C CA . ASN A 1 105 ? 3.094 11.018 3.593 1.00 83.38 105 ASN A CA 1
ATOM 842 C C . ASN A 1 105 ? 3.695 9.633 3.358 1.00 83.38 105 ASN A C 1
ATOM 844 O O . ASN A 1 105 ? 3.437 8.696 4.117 1.00 83.38 105 ASN A O 1
ATOM 848 N N . PHE A 1 106 ? 4.499 9.523 2.306 1.00 86.38 106 PHE A N 1
ATOM 849 C CA . PHE A 1 106 ? 5.142 8.280 1.906 1.00 86.38 106 PHE A CA 1
ATOM 850 C C . PHE A 1 106 ? 6.644 8.501 1.869 1.00 86.38 106 PHE A C 1
ATOM 852 O O . PHE A 1 106 ? 7.129 9.382 1.160 1.00 86.38 106 PHE A O 1
ATOM 859 N N . GLU A 1 107 ? 7.373 7.684 2.613 1.00 90.31 107 GLU A N 1
ATOM 860 C CA . GLU A 1 107 ? 8.825 7.740 2.686 1.00 90.31 107 GLU A CA 1
ATOM 861 C C . GLU A 1 107 ? 9.404 6.387 2.278 1.00 90.31 107 GLU A C 1
ATOM 863 O O . GLU A 1 107 ? 9.077 5.356 2.864 1.00 90.31 107 GLU A O 1
ATOM 868 N N . ILE A 1 108 ? 10.254 6.380 1.249 1.00 92.00 108 ILE A N 1
ATOM 869 C CA . ILE A 1 108 ? 10.957 5.174 0.804 1.00 92.00 108 ILE A CA 1
ATOM 870 C C . IL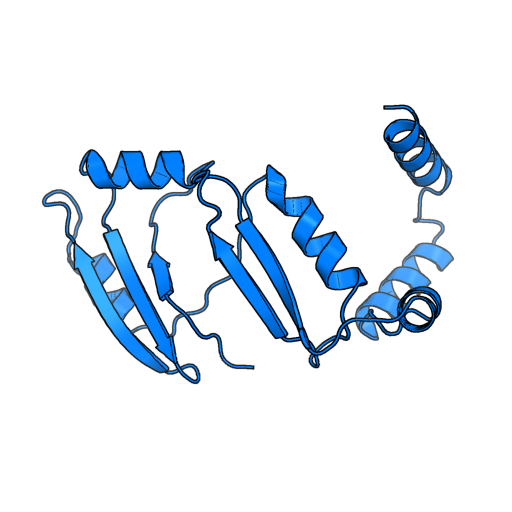E A 1 108 ? 12.217 5.035 1.657 1.00 92.00 108 ILE A C 1
ATOM 872 O O . ILE A 1 108 ? 13.183 5.770 1.458 1.00 92.00 108 ILE A O 1
ATOM 876 N N . ILE A 1 109 ? 12.217 4.070 2.571 1.00 93.88 109 ILE A N 1
ATOM 877 C CA . ILE A 1 109 ? 13.352 3.790 3.461 1.00 93.88 109 ILE A CA 1
ATOM 878 C C . ILE A 1 109 ? 14.375 2.889 2.768 1.00 93.88 109 ILE A C 1
ATOM 880 O O . ILE A 1 109 ? 15.580 2.998 2.994 1.00 93.88 109 ILE A O 1
ATOM 884 N N . LYS A 1 110 ? 13.903 2.005 1.884 1.00 92.44 110 LYS A N 1
ATOM 885 C CA . LYS A 1 110 ? 14.740 1.030 1.182 1.00 92.44 110 LYS A CA 1
ATOM 886 C C . LYS A 1 110 ? 14.208 0.735 -0.211 1.00 92.44 110 LYS A C 1
ATOM 888 O O . LYS A 1 110 ? 13.007 0.822 -0.457 1.00 92.44 110 LYS A O 1
ATOM 893 N N . GLY A 1 111 ? 15.115 0.353 -1.109 1.00 91.69 111 GLY A N 1
ATOM 894 C CA . GLY A 1 111 ? 14.766 -0.136 -2.442 1.00 91.69 111 GLY A CA 1
ATOM 895 C C . GLY A 1 111 ? 14.375 0.967 -3.420 1.00 91.69 111 GLY A C 1
ATOM 896 O O . GLY A 1 111 ? 13.688 0.679 -4.391 1.00 91.69 111 GLY A O 1
ATOM 897 N N . LYS A 1 112 ? 14.793 2.219 -3.189 1.00 94.06 112 LYS A N 1
ATOM 898 C CA . LYS A 1 112 ? 14.604 3.316 -4.147 1.00 94.06 112 LYS A CA 1
ATOM 899 C C . LYS A 1 112 ? 15.283 2.973 -5.477 1.00 94.06 112 LYS A C 1
ATOM 901 O O . LYS A 1 112 ? 16.461 2.613 -5.494 1.00 94.06 112 LYS A O 1
ATOM 906 N N . ALA A 1 113 ? 14.540 3.079 -6.570 1.00 92.06 113 ALA A N 1
ATOM 907 C CA . ALA A 1 113 ? 15.058 2.854 -7.912 1.00 92.06 113 ALA A CA 1
ATOM 908 C C . ALA A 1 113 ? 15.864 4.067 -8.397 1.00 92.06 113 ALA A C 1
ATOM 910 O O . ALA A 1 113 ? 15.537 5.215 -8.079 1.00 92.06 113 ALA A O 1
ATOM 911 N N . THR A 1 114 ? 16.919 3.812 -9.170 1.00 91.50 114 THR A N 1
ATOM 912 C CA . THR A 1 114 ? 17.594 4.852 -9.955 1.00 91.50 114 THR A CA 1
ATOM 913 C C . THR A 1 114 ? 16.829 5.118 -11.250 1.00 91.50 114 THR A C 1
ATOM 915 O O . THR A 1 114 ? 15.965 4.339 -11.646 1.00 91.50 114 THR A O 1
ATOM 918 N N . GLU A 1 115 ? 17.168 6.201 -11.944 1.00 89.69 115 GLU A N 1
ATOM 919 C CA . GLU A 1 115 ? 16.622 6.480 -13.276 1.00 89.69 115 GLU A CA 1
ATOM 920 C C . GLU A 1 115 ? 16.884 5.320 -14.255 1.00 89.69 115 GLU A C 1
ATOM 922 O O . GLU A 1 115 ? 15.962 4.859 -14.929 1.00 89.69 115 GLU A O 1
ATOM 927 N N . ASP A 1 116 ? 18.101 4.767 -14.251 1.00 90.44 116 ASP A N 1
ATOM 928 C CA . ASP A 1 116 ? 18.469 3.617 -15.085 1.00 90.44 116 ASP A CA 1
ATOM 929 C C . ASP A 1 116 ? 17.638 2.367 -14.767 1.00 90.44 116 ASP A C 1
ATOM 931 O O . ASP A 1 116 ? 17.224 1.641 -15.676 1.00 90.44 116 ASP A O 1
ATOM 935 N N . ASP A 1 117 ? 17.352 2.115 -13.485 1.00 89.19 117 ASP A N 1
ATOM 936 C CA . ASP A 1 117 ? 16.493 1.006 -13.062 1.00 89.19 117 ASP A CA 1
ATOM 937 C C . ASP A 1 117 ? 15.065 1.170 -13.603 1.00 89.19 117 ASP A C 1
ATOM 939 O O . ASP A 1 117 ? 14.449 0.194 -14.034 1.00 89.19 117 ASP A O 1
ATOM 943 N N . VAL A 1 118 ? 14.539 2.396 -13.634 1.00 85.69 118 VAL A N 1
ATOM 944 C CA . VAL A 1 118 ? 13.211 2.682 -14.194 1.00 85.69 118 VAL A CA 1
ATOM 945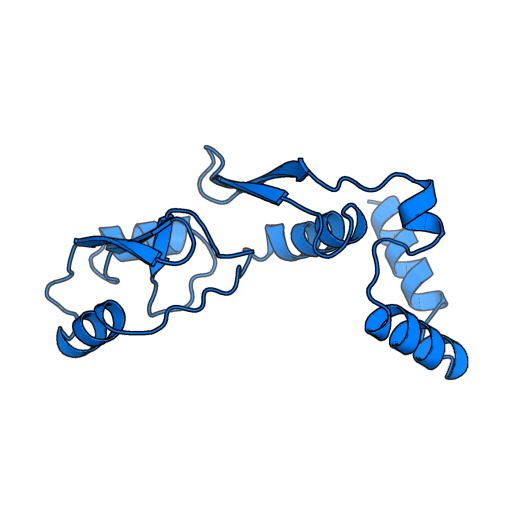 C C . VAL A 1 118 ? 13.212 2.497 -15.711 1.00 85.69 118 VAL A C 1
ATOM 947 O O . VAL A 1 118 ? 12.351 1.795 -16.243 1.00 85.69 118 VAL A O 1
ATOM 950 N N . ILE A 1 119 ? 14.196 3.066 -16.415 1.00 83.81 119 ILE A N 1
ATOM 951 C CA . ILE A 1 119 ? 14.295 3.001 -17.883 1.00 83.81 119 ILE A CA 1
ATOM 952 C C . ILE A 1 119 ? 14.456 1.555 -18.367 1.00 83.81 119 ILE A C 1
ATOM 954 O O . ILE A 1 119 ? 13.830 1.145 -19.345 1.00 83.81 119 ILE A O 1
ATOM 958 N N . SER A 1 120 ? 15.268 0.760 -17.670 1.00 86.12 120 SER A N 1
ATOM 959 C CA . SER A 1 120 ? 15.463 -0.666 -17.968 1.00 86.12 120 SER A CA 1
ATOM 960 C C . SER A 1 120 ? 14.289 -1.553 -17.521 1.00 86.12 120 SER A C 1
ATOM 962 O O . SER A 1 120 ? 14.251 -2.752 -17.822 1.00 86.12 120 SER A O 1
ATOM 964 N N . GLY A 1 121 ? 13.306 -0.979 -16.821 1.00 85.00 121 GLY A N 1
ATOM 965 C CA . GLY A 1 121 ? 12.147 -1.685 -16.288 1.00 85.00 121 GLY A CA 1
ATOM 966 C C . GLY A 1 121 ? 12.497 -2.633 -15.141 1.00 85.00 121 GLY A C 1
ATOM 967 O O . GLY A 1 121 ? 11.766 -3.592 -14.904 1.00 85.00 121 GLY A O 1
ATOM 968 N N . ASN A 1 122 ? 13.606 -2.431 -14.431 1.00 88.06 122 ASN A N 1
ATOM 969 C CA . ASN A 1 122 ? 13.967 -3.209 -13.238 1.00 88.06 122 ASN A CA 1
ATOM 970 C C . ASN A 1 122 ? 13.002 -2.986 -12.063 1.00 88.06 122 ASN A C 1
ATOM 972 O O . ASN A 1 122 ? 13.032 -3.738 -11.093 1.00 88.06 122 ASN A O 1
ATOM 976 N N . THR A 1 123 ? 12.112 -2.000 -12.170 1.00 90.25 123 THR A N 1
ATOM 977 C CA . THR A 1 123 ? 11.010 -1.756 -11.233 1.00 90.25 123 THR A CA 1
ATOM 978 C C . THR A 1 123 ? 9.773 -2.622 -11.495 1.00 90.25 123 THR A C 1
ATOM 980 O O . THR A 1 123 ? 8.844 -2.616 -10.697 1.00 90.25 123 THR A O 1
ATOM 983 N N . LEU A 1 124 ? 9.757 -3.400 -12.585 1.00 88.19 124 LEU A N 1
ATOM 984 C CA . LEU A 1 124 ? 8.632 -4.249 -12.985 1.00 88.19 124 LEU A CA 1
ATOM 985 C C . LEU A 1 124 ? 8.922 -5.737 -12.769 1.00 88.19 124 LEU A C 1
ATOM 987 O O . LEU A 1 124 ? 10.017 -6.238 -13.046 1.00 88.19 124 LEU A O 1
ATOM 991 N N . LEU A 1 125 ? 7.890 -6.483 -12.389 1.00 88.69 125 LEU A N 1
ATOM 992 C CA . LEU A 1 125 ? 7.889 -7.939 -12.343 1.00 88.69 125 LEU A CA 1
ATOM 993 C C . LEU A 1 125 ? 7.933 -8.541 -13.751 1.00 88.69 125 LEU A C 1
ATOM 995 O O . LEU A 1 125 ? 7.392 -7.997 -14.714 1.00 88.69 125 LEU A O 1
ATOM 999 N N . LEU A 1 126 ? 8.491 -9.750 -13.873 1.00 87.38 126 LEU A N 1
ATOM 1000 C CA . LEU A 1 126 ? 8.545 -10.480 -15.150 1.00 87.38 126 LEU A CA 1
ATOM 1001 C C . LEU A 1 126 ? 7.162 -10.649 -15.800 1.00 87.38 126 LEU A C 1
ATOM 1003 O O . LEU A 1 126 ? 7.027 -10.517 -17.015 1.00 87.38 126 LEU A O 1
ATOM 1007 N N . LYS A 1 127 ? 6.125 -10.895 -14.989 1.00 89.88 127 LYS A N 1
ATOM 1008 C CA . LYS A 1 127 ? 4.734 -10.997 -15.454 1.00 89.88 127 LYS A CA 1
ATOM 1009 C C . LYS A 1 127 ? 4.243 -9.689 -16.081 1.00 89.88 127 LYS A C 1
ATOM 1011 O O . LYS A 1 127 ? 3.563 -9.718 -17.102 1.00 89.88 127 LYS A O 1
ATOM 1016 N N . GLU A 1 128 ? 4.592 -8.555 -15.487 1.00 88.06 128 GLU A N 1
ATOM 1017 C CA . GLU A 1 128 ? 4.193 -7.229 -15.964 1.00 88.06 128 GLU A CA 1
ATOM 1018 C C . GLU A 1 128 ? 4.920 -6.896 -17.266 1.00 88.06 128 GLU A C 1
ATOM 1020 O O . GLU A 1 128 ? 4.280 -6.502 -18.239 1.00 88.06 128 GLU A O 1
ATOM 1025 N N . LYS A 1 129 ? 6.229 -7.184 -17.340 1.00 87.31 129 LYS A N 1
ATOM 1026 C CA . LYS A 1 129 ? 7.012 -7.073 -18.583 1.00 87.31 129 LYS A CA 1
ATOM 1027 C C . LYS A 1 129 ? 6.392 -7.897 -19.714 1.00 87.31 129 LYS A C 1
ATOM 1029 O O . LYS A 1 129 ? 6.256 -7.405 -20.833 1.00 87.31 129 LYS A O 1
ATOM 1034 N N . ALA A 1 130 ? 5.981 -9.133 -19.425 1.00 86.75 130 ALA A N 1
ATOM 1035 C CA . ALA A 1 130 ? 5.324 -10.004 -20.397 1.00 86.75 130 ALA A CA 1
ATOM 1036 C C . ALA A 1 130 ? 3.958 -9.456 -20.848 1.00 86.75 130 ALA A C 1
ATOM 1038 O O . ALA A 1 130 ? 3.656 -9.496 -22.042 1.00 86.75 130 ALA A O 1
ATOM 1039 N N . SER A 1 131 ? 3.161 -8.908 -19.924 1.00 86.69 131 SER A N 1
ATOM 1040 C CA . SER A 1 131 ? 1.880 -8.263 -20.248 1.00 86.69 131 SER A CA 1
ATOM 1041 C C . SER A 1 131 ? 2.084 -7.071 -21.180 1.00 86.69 131 SER A C 1
ATOM 1043 O O . SER A 1 131 ? 1.498 -7.029 -22.258 1.00 86.69 131 SER A O 1
ATOM 1045 N N . ILE A 1 132 ? 2.994 -6.160 -20.823 1.00 83.56 132 ILE A N 1
ATOM 1046 C CA . ILE A 1 132 ? 3.319 -4.974 -21.627 1.00 83.56 132 ILE A CA 1
ATOM 1047 C C . ILE A 1 132 ? 3.813 -5.384 -23.018 1.00 83.56 132 ILE A C 1
ATOM 1049 O O . ILE A 1 132 ? 3.395 -4.812 -24.025 1.00 83.56 132 ILE A O 1
ATOM 1053 N N . TYR A 1 133 ? 4.675 -6.402 -23.096 1.00 83.69 133 TYR A N 1
ATOM 1054 C CA . TYR A 1 133 ? 5.156 -6.933 -24.370 1.00 83.69 133 TYR A CA 1
ATOM 1055 C C . TYR A 1 133 ? 4.010 -7.451 -25.246 1.00 83.69 133 TYR A C 1
ATOM 1057 O O . TYR A 1 133 ? 3.970 -7.180 -26.448 1.00 83.69 133 TYR A O 1
ATOM 1065 N N . TYR A 1 134 ? 3.068 -8.186 -24.657 1.00 86.25 134 TYR A N 1
ATOM 1066 C CA . TYR A 1 134 ? 1.922 -8.731 -25.375 1.00 86.25 134 TYR A CA 1
ATOM 1067 C C . TYR A 1 134 ? 0.973 -7.632 -25.865 1.00 86.25 134 TYR A C 1
ATOM 1069 O O . TYR A 1 134 ? 0.563 -7.650 -27.028 1.00 86.25 134 TYR A O 1
ATOM 1077 N N . ASP A 1 135 ? 0.694 -6.637 -25.024 1.00 84.25 135 ASP A N 1
ATOM 1078 C CA . ASP A 1 135 ? -0.139 -5.484 -25.374 1.00 84.25 135 ASP A CA 1
ATOM 1079 C C . ASP A 1 135 ? 0.499 -4.653 -26.491 1.00 84.25 135 ASP A C 1
ATOM 1081 O O . ASP A 1 135 ? -0.175 -4.250 -27.448 1.00 84.25 135 ASP A O 1
ATOM 1085 N N . TYR A 1 136 ? 1.820 -4.468 -26.429 1.00 81.62 136 TYR A N 1
ATOM 1086 C CA . TYR A 1 136 ? 2.598 -3.841 -27.492 1.00 81.62 136 TYR A CA 1
ATOM 1087 C C . TYR A 1 136 ? 2.496 -4.632 -28.803 1.00 81.62 136 TYR A C 1
ATOM 1089 O O . TYR A 1 136 ? 2.177 -4.062 -29.850 1.00 81.62 136 TYR A O 1
ATOM 1097 N N . LYS A 1 137 ? 2.697 -5.957 -28.759 1.00 85.81 137 LYS A N 1
ATOM 1098 C CA . LYS A 1 137 ? 2.589 -6.833 -29.939 1.00 85.81 137 LYS A CA 1
ATOM 1099 C C . LYS A 1 137 ? 1.197 -6.816 -30.559 1.00 85.81 137 LYS A C 1
ATOM 1101 O O . LYS A 1 137 ? 1.081 -6.844 -31.782 1.00 85.81 137 LYS A O 1
ATOM 1106 N N . LYS A 1 138 ? 0.154 -6.725 -29.737 1.00 87.69 138 LYS A N 1
ATOM 1107 C CA . LYS A 1 138 ? -1.238 -6.616 -30.184 1.00 87.69 138 LYS A CA 1
ATOM 1108 C C . LYS A 1 138 ? -1.631 -5.228 -30.684 1.00 87.69 138 LYS A C 1
ATOM 1110 O O . LYS A 1 138 ? -2.759 -5.070 -31.140 1.00 87.69 138 LYS A O 1
ATOM 1115 N N . LYS A 1 139 ? -0.743 -4.227 -30.598 1.00 77.06 139 LYS A N 1
ATOM 1116 C CA . LYS A 1 139 ? -1.070 -2.807 -30.823 1.00 77.06 139 LYS A CA 1
ATOM 1117 C C . LYS A 1 139 ? -2.256 -2.340 -29.965 1.00 77.06 139 LYS A C 1
ATOM 1119 O O . LYS A 1 139 ? -2.971 -1.420 -30.346 1.00 77.06 139 LYS A O 1
ATOM 1124 N N . ALA A 1 140 ? -2.459 -2.983 -28.814 1.00 77.06 140 ALA A N 1
ATOM 1125 C CA . ALA A 1 140 ? -3.532 -2.657 -27.884 1.00 77.06 140 ALA A CA 1
ATOM 1126 C C . ALA A 1 140 ? -3.209 -1.400 -27.067 1.00 77.06 140 ALA A C 1
ATOM 1128 O O . ALA A 1 140 ? -4.110 -0.811 -26.486 1.00 77.06 140 ALA A O 1
ATOM 1129 N N . ILE A 1 141 ? -1.940 -0.974 -27.052 1.00 70.56 141 ILE A N 1
ATOM 1130 C CA . ILE A 1 141 ? -1.494 0.271 -26.425 1.00 70.56 141 ILE A CA 1
ATOM 1131 C C . ILE A 1 141 ? -1.947 1.450 -27.306 1.00 70.56 141 ILE A C 1
ATOM 1133 O O . ILE A 1 141 ? -1.374 1.657 -28.385 1.00 70.56 141 ILE A O 1
ATOM 1137 N N . PRO A 1 142 ? -2.937 2.257 -26.881 1.00 74.12 142 PRO A N 1
ATOM 1138 C CA . PRO A 1 142 ? -3.457 3.354 -27.682 1.00 74.12 142 PRO A CA 1
ATOM 1139 C C . PRO A 1 142 ? -2.498 4.547 -27.583 1.00 74.12 142 PRO A C 1
ATOM 1141 O O . PRO A 1 142 ? -2.736 5.509 -26.858 1.00 74.12 142 PRO A O 1
ATOM 1144 N N . LYS A 1 143 ? -1.376 4.481 -28.312 1.00 73.25 143 LYS A N 1
ATOM 1145 C CA . LYS A 1 143 ? -0.270 5.457 -28.253 1.00 73.25 143 LYS A CA 1
ATOM 1146 C C . LYS A 1 143 ? -0.747 6.913 -28.330 1.00 73.25 143 LYS A C 1
ATOM 1148 O O . LYS A 1 143 ? -0.262 7.753 -27.581 1.00 73.25 143 LYS A O 1
ATOM 1153 N N . ASN A 1 144 ? -1.713 7.199 -29.205 1.00 76.44 144 ASN A N 1
ATOM 1154 C CA . ASN A 1 144 ? -2.268 8.543 -29.376 1.00 76.44 144 ASN A CA 1
ATOM 1155 C C . ASN A 1 144 ? -3.051 9.022 -28.146 1.00 76.44 144 ASN A C 1
ATOM 1157 O O . ASN A 1 144 ? -2.972 10.198 -27.809 1.00 76.44 144 ASN A O 1
ATOM 1161 N N . GLU A 1 145 ? -3.765 8.129 -27.462 1.00 73.62 145 GLU A N 1
ATOM 1162 C CA . GLU A 1 145 ? -4.503 8.456 -26.237 1.00 73.62 145 GLU A CA 1
ATOM 1163 C C . GLU A 1 145 ? -3.546 8.683 -25.062 1.00 73.62 145 GLU A C 1
ATOM 1165 O O . GLU A 1 145 ? -3.728 9.619 -24.289 1.00 73.62 145 GLU A O 1
ATOM 1170 N N . ILE A 1 146 ? -2.458 7.908 -24.983 1.00 74.56 146 ILE A N 1
ATOM 1171 C CA . ILE A 1 146 ? -1.399 8.120 -23.985 1.00 74.56 146 ILE A CA 1
ATOM 1172 C C . ILE A 1 146 ? -0.723 9.478 -24.195 1.00 74.56 146 ILE A C 1
ATOM 1174 O O . ILE A 1 146 ? -0.587 10.243 -23.244 1.00 74.56 146 ILE A O 1
ATOM 1178 N N . ILE A 1 147 ? -0.335 9.806 -25.435 1.00 70.50 147 ILE A N 1
ATOM 1179 C CA . ILE A 1 147 ? 0.278 11.103 -25.756 1.00 70.50 147 ILE A CA 1
ATOM 1180 C C . ILE A 1 147 ? -0.686 12.241 -25.417 1.00 70.50 147 ILE A C 1
ATOM 1182 O O . ILE A 1 147 ? -0.289 13.156 -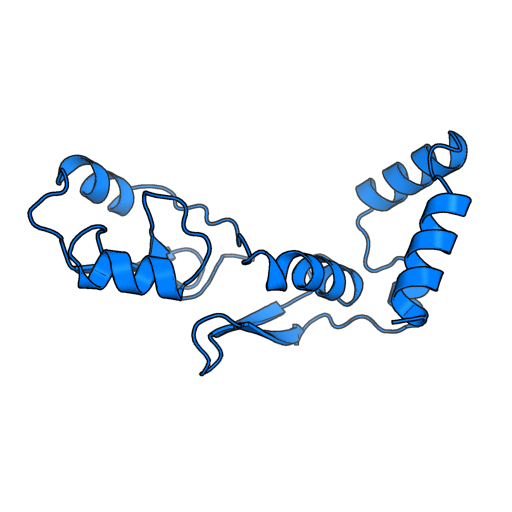24.706 1.00 70.50 147 ILE A O 1
ATOM 1186 N N . LYS A 1 148 ? -1.957 12.162 -25.839 1.00 73.44 148 LYS A N 1
ATOM 1187 C CA . LYS A 1 148 ? -2.975 13.164 -25.481 1.00 73.44 148 LYS A CA 1
ATOM 1188 C C . LYS A 1 148 ? -3.110 13.331 -23.967 1.00 73.44 148 LYS A C 1
ATOM 1190 O O . LYS A 1 148 ? -3.152 14.463 -23.497 1.00 73.44 148 LYS A O 1
ATOM 1195 N N . GLY A 1 149 ? -3.140 12.233 -23.211 1.00 61.19 149 GLY A N 1
ATOM 1196 C CA . GLY A 1 149 ? -3.231 12.262 -21.750 1.00 61.19 149 GLY A CA 1
ATOM 1197 C C . GLY A 1 149 ? -2.017 12.912 -21.079 1.00 61.19 149 GLY A C 1
ATOM 1198 O O . GLY A 1 149 ? -2.183 13.698 -20.147 1.00 61.19 149 GLY A O 1
ATOM 1199 N N . ILE A 1 150 ? -0.803 12.635 -21.573 1.00 63.22 150 ILE A N 1
ATOM 1200 C CA . ILE A 1 150 ? 0.435 13.264 -21.087 1.00 63.22 150 ILE A CA 1
ATOM 1201 C C . ILE A 1 150 ? 0.446 14.758 -21.431 1.00 63.22 150 ILE A C 1
ATOM 1203 O O . ILE A 1 150 ? 0.675 15.582 -20.551 1.00 63.22 150 ILE A O 1
ATOM 1207 N N . THR A 1 151 ? 0.165 15.122 -22.686 1.00 63.78 151 THR A N 1
ATOM 1208 C CA . THR A 1 151 ? 0.152 16.522 -23.132 1.00 63.78 151 THR A CA 1
ATOM 1209 C C . THR A 1 151 ? -0.879 17.343 -22.364 1.00 63.78 151 THR A C 1
ATOM 1211 O O . THR A 1 151 ? -0.556 18.436 -21.912 1.00 63.78 151 THR A O 1
ATOM 1214 N N . TRP A 1 152 ? -2.081 16.801 -22.148 1.00 65.38 152 TRP A N 1
ATOM 1215 C CA . TRP A 1 152 ? -3.122 17.458 -21.359 1.00 65.38 152 TRP A CA 1
ATOM 1216 C C . TRP A 1 152 ? -2.669 17.728 -19.917 1.00 65.38 152 TRP A C 1
ATOM 1218 O O . TRP A 1 152 ? -2.830 18.845 -19.432 1.00 65.38 152 TRP A O 1
ATOM 1228 N N . LYS A 1 153 ? -2.026 16.748 -19.265 1.00 50.75 153 LYS A N 1
ATOM 1229 C CA . LYS A 1 153 ? -1.476 16.907 -17.909 1.00 50.75 153 LYS A CA 1
ATOM 1230 C C . LYS A 1 153 ? -0.351 17.940 -17.806 1.00 50.75 153 LYS A C 1
ATOM 1232 O O . LYS A 1 153 ? -0.228 18.553 -16.760 1.00 50.75 153 LYS A O 1
ATOM 1237 N N . ILE A 1 154 ? 0.478 18.094 -18.840 1.00 60.28 154 ILE A N 1
ATOM 1238 C CA . ILE A 1 154 ? 1.580 19.079 -18.858 1.00 60.28 154 ILE A CA 1
ATOM 1239 C C . ILE A 1 154 ? 1.061 20.494 -19.164 1.00 60.28 154 ILE A C 1
ATOM 1241 O O . ILE A 1 154 ? 1.693 21.477 -18.797 1.00 60.28 154 ILE A O 1
ATOM 1245 N N . SER A 1 155 ? -0.071 20.606 -19.863 1.00 49.91 155 SER A N 1
ATOM 1246 C CA . SER A 1 155 ? -0.684 21.891 -20.229 1.00 49.91 155 SER A CA 1
ATOM 1247 C C . SER A 1 155 ? -1.576 22.519 -19.150 1.00 49.91 155 SER A C 1
ATOM 1249 O O . SER A 1 155 ? -2.121 23.598 -19.380 1.00 49.91 155 SER A O 1
ATOM 1251 N N . GLN A 1 156 ? -1.768 21.828 -18.025 1.00 44.91 156 GLN A N 1
ATOM 1252 C CA . GLN A 1 156 ? -2.468 22.312 -16.830 1.00 44.91 156 GLN A CA 1
ATOM 1253 C C . GLN A 1 156 ? -1.445 22.804 -15.807 1.00 44.91 156 GLN A C 1
ATOM 1255 O O . GLN A 1 156 ? -1.755 23.808 -15.131 1.00 44.91 156 GLN A O 1
#

Radius of gyration: 20.09 Å; chains: 1; bounding box: 44×37×53 Å